Protein AF-A0A3E4JGV4-F1 (afdb_monomer_lite)

Radius of gyration: 13.28 Å; chains: 1; bounding box: 33×26×36 Å

Organism: Phocaeicola vulgatus (NCBI:txid821)

Sequence (91 aa):
MSTYSYKNPKFINSPKGMVEVVEVIYDGKDDPAYSLAIIKWENTYKLGIRWNIAYSEWDDYRKQNGQDECIGNPQSRGIPTWFVLPDDMMF

Secondary structure (DSSP, 8-state):
-----B--GGG--TTTTTEEEEEEEEE-TTTT-EEEEEEEETTEEEEEEEESS-GGGTT-HHHHTTSS-B--BSEETTEE-PEEPPTT---

Foldseek 3Di:
DFDAAFPDPQPQQPVPPFWHFPAWPDDCDVVVQKTWTFIQGPNDTFIWIWGRAAPVRPPPPCRRRHVDHHLTPDDDPSHNHIDTDDPPDDD

Structure (mmCIF, N/CA/C/O backbone):
data_AF-A0A3E4JGV4-F1
#
_entry.id   AF-A0A3E4JGV4-F1
#
loop_
_atom_site.group_PDB
_atom_site.id
_atom_site.type_symbol
_atom_site.label_atom_id
_atom_site.label_alt_id
_atom_site.label_comp_id
_atom_site.label_asym_id
_atom_site.label_entity_id
_atom_site.label_seq_id
_atom_site.pdbx_PDB_ins_code
_atom_site.Cartn_x
_atom_site.Cartn_y
_atom_site.Cartn_z
_atom_site.occupancy
_atom_site.B_iso_or_equiv
_atom_site.auth_seq_id
_atom_site.auth_comp_id
_atom_site.auth_asym_id
_atom_site.auth_atom_id
_atom_site.pdbx_PDB_model_num
ATOM 1 N N . MET A 1 1 ? 20.567 -0.861 -13.943 1.00 65.69 1 MET A N 1
ATOM 2 C CA . MET A 1 1 ? 19.785 -0.934 -12.693 1.00 65.69 1 MET A CA 1
ATOM 3 C C . MET A 1 1 ? 18.363 -0.560 -13.041 1.00 65.69 1 MET A C 1
ATOM 5 O O . MET A 1 1 ? 18.199 0.411 -13.773 1.00 65.69 1 MET A O 1
ATOM 9 N N . SER A 1 2 ? 17.378 -1.334 -12.590 1.00 74.62 2 SER A N 1
ATOM 10 C CA . SER A 1 2 ? 15.971 -0.952 -12.737 1.00 74.62 2 SER A CA 1
ATOM 11 C C . SER A 1 2 ? 15.706 0.328 -11.941 1.00 74.62 2 SER A C 1
ATOM 13 O O . SER A 1 2 ? 16.368 0.590 -10.941 1.00 74.62 2 SER A O 1
ATOM 15 N N . THR A 1 3 ? 14.803 1.171 -12.426 1.00 88.06 3 THR A N 1
ATOM 16 C CA . THR A 1 3 ? 14.428 2.454 -11.812 1.00 88.06 3 THR A CA 1
ATOM 17 C C . THR A 1 3 ? 12.910 2.516 -11.728 1.00 88.06 3 THR A C 1
ATOM 19 O O . THR A 1 3 ? 12.264 3.356 -12.350 1.00 88.06 3 THR A O 1
ATOM 22 N N . TYR A 1 4 ? 12.328 1.560 -11.008 1.00 93.75 4 TYR A N 1
ATOM 23 C CA . TYR A 1 4 ? 10.886 1.513 -10.820 1.00 93.75 4 TYR A CA 1
ATOM 24 C C . TYR A 1 4 ? 10.392 2.776 -10.112 1.00 93.75 4 TYR A C 1
ATOM 26 O O . TYR A 1 4 ? 11.023 3.284 -9.183 1.00 93.75 4 TYR A O 1
ATOM 34 N N . SER A 1 5 ? 9.230 3.259 -10.533 1.00 95.69 5 SER A N 1
ATOM 35 C CA . SER A 1 5 ? 8.467 4.283 -9.827 1.00 95.69 5 SER A CA 1
ATOM 36 C C . SER A 1 5 ? 7.152 3.674 -9.358 1.00 95.69 5 SER A C 1
ATOM 38 O O . SER A 1 5 ? 6.634 2.756 -9.982 1.00 95.69 5 SER A O 1
ATOM 40 N N . TYR A 1 6 ? 6.621 4.137 -8.234 1.00 96.38 6 TYR A N 1
ATOM 41 C CA . TYR A 1 6 ? 5.334 3.700 -7.693 1.00 96.38 6 TYR A CA 1
ATOM 42 C C . TYR A 1 6 ? 4.705 4.857 -6.922 1.00 96.38 6 TYR A C 1
ATOM 44 O O . TYR A 1 6 ? 5.402 5.783 -6.486 1.00 96.38 6 TYR A O 1
ATOM 52 N N . LYS A 1 7 ? 3.385 4.806 -6.727 1.00 96.62 7 LYS A N 1
ATOM 53 C CA . LYS A 1 7 ? 2.694 5.830 -5.949 1.00 96.62 7 LYS A CA 1
ATOM 54 C C . LYS A 1 7 ? 3.266 5.866 -4.540 1.00 96.62 7 LYS A C 1
ATOM 56 O O . LYS A 1 7 ? 3.255 4.844 -3.858 1.00 96.62 7 LYS A O 1
ATOM 61 N N . ASN A 1 8 ? 3.678 7.045 -4.071 1.00 96.94 8 ASN A N 1
ATOM 62 C CA . ASN A 1 8 ? 4.133 7.194 -2.689 1.00 96.94 8 ASN A CA 1
ATOM 63 C C . ASN A 1 8 ? 3.059 6.626 -1.729 1.00 96.94 8 ASN A C 1
ATOM 65 O O . ASN A 1 8 ? 1.909 7.089 -1.787 1.00 96.94 8 ASN A O 1
ATOM 69 N N . PRO A 1 9 ? 3.406 5.662 -0.851 1.00 97.62 9 PRO A N 1
ATOM 70 C CA . PRO A 1 9 ? 2.435 4.945 -0.029 1.00 97.62 9 PRO A CA 1
ATOM 71 C C . PRO A 1 9 ? 1.579 5.860 0.853 1.00 97.62 9 PRO A C 1
ATOM 73 O O . PRO A 1 9 ? 0.404 5.577 1.078 1.00 97.62 9 PRO A O 1
ATOM 76 N N . LYS A 1 10 ? 2.111 7.020 1.261 1.00 97.38 10 LYS A N 1
ATOM 77 C CA . LYS A 1 10 ? 1.387 8.032 2.046 1.00 97.38 10 LYS A CA 1
ATOM 78 C C . LYS A 1 10 ? 0.154 8.593 1.325 1.00 97.38 10 LYS A C 1
ATOM 80 O O . LYS A 1 10 ? -0.755 9.103 1.971 1.00 97.38 10 LYS A O 1
ATOM 85 N N . PHE A 1 11 ? 0.108 8.512 -0.006 1.00 96.62 11 PHE A N 1
ATOM 86 C CA . PHE A 1 11 ? -1.001 9.013 -0.826 1.00 96.62 11 PHE A CA 1
ATOM 87 C C . PHE A 1 11 ? -1.922 7.898 -1.351 1.00 96.62 11 PHE A C 1
ATOM 89 O O . PHE A 1 11 ? -2.749 8.127 -2.247 1.00 96.62 11 PHE A O 1
ATOM 96 N N . ILE A 1 12 ? -1.783 6.674 -0.838 1.00 96.56 12 ILE A N 1
ATOM 97 C CA . ILE A 1 12 ? -2.620 5.533 -1.210 1.00 96.56 12 ILE A CA 1
ATOM 98 C C . ILE A 1 12 ? -3.780 5.417 -0.218 1.00 96.56 12 ILE A C 1
ATOM 100 O O . ILE A 1 12 ? -3.648 4.817 0.836 1.00 96.56 12 ILE A O 1
ATOM 104 N N . ASN A 1 13 ? -4.948 5.945 -0.585 1.00 94.62 13 ASN A N 1
ATOM 105 C CA . ASN A 1 13 ? -6.151 5.919 0.263 1.00 94.62 13 ASN A CA 1
ATOM 106 C C . ASN A 1 13 ? -7.180 4.888 -0.230 1.00 94.62 13 ASN A C 1
ATOM 108 O O . ASN A 1 13 ? -8.381 5.160 -0.261 1.00 94.62 13 ASN A O 1
A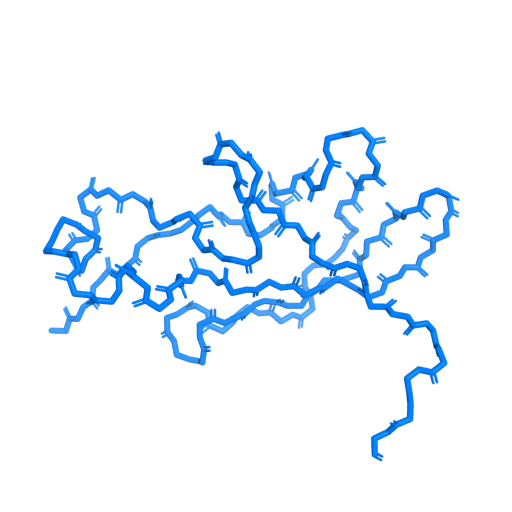TOM 112 N N . SER A 1 14 ? -6.704 3.740 -0.726 1.00 95.31 14 SER A N 1
ATOM 113 C CA . SER A 1 14 ? -7.563 2.640 -1.181 1.00 95.31 14 SER A CA 1
ATOM 114 C C . SER A 1 14 ? -7.391 1.399 -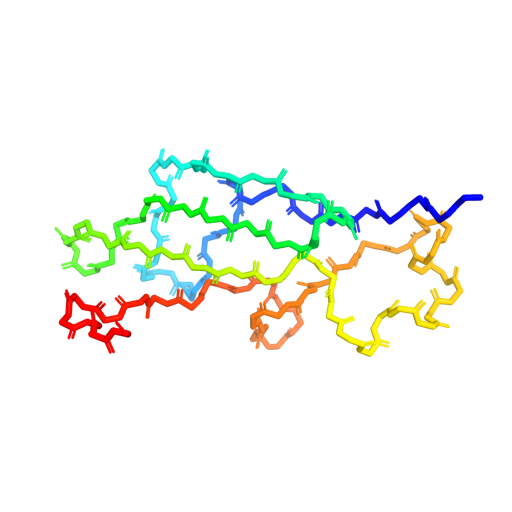0.301 1.00 95.31 14 SER A C 1
ATOM 116 O O . SER A 1 14 ? -6.249 1.114 0.061 1.00 95.31 14 SER A O 1
ATOM 118 N N . PRO A 1 15 ? -8.456 0.624 -0.000 1.00 92.69 15 PRO A N 1
ATOM 119 C CA . PRO A 1 15 ? -9.829 0.724 -0.518 1.00 92.69 15 PRO A CA 1
ATOM 120 C C . PRO A 1 15 ? -10.525 2.064 -0.244 1.00 92.69 15 PRO A C 1
ATOM 122 O O . PRO A 1 15 ? -10.446 2.618 0.852 1.00 92.69 15 PRO A O 1
ATOM 125 N N . LYS A 1 16 ? -11.133 2.630 -1.295 1.00 89.00 16 LYS A N 1
ATOM 126 C CA . LYS A 1 16 ? -11.594 4.025 -1.301 1.00 89.00 16 LYS A CA 1
ATOM 127 C C . LYS A 1 16 ? -12.638 4.252 -0.210 1.00 89.00 16 LYS A C 1
ATOM 129 O O . LYS A 1 16 ? -13.627 3.531 -0.151 1.00 89.00 16 LYS A O 1
ATOM 134 N N . GLY A 1 17 ? -12.431 5.285 0.604 1.00 85.50 17 GLY A N 1
ATOM 135 C CA . GLY A 1 17 ? -13.348 5.667 1.683 1.00 85.50 17 GLY A CA 1
ATOM 136 C C . GLY A 1 17 ? -13.228 4.826 2.956 1.00 85.50 17 GLY A C 1
ATOM 137 O O . GLY A 1 17 ? -13.862 5.174 3.944 1.00 85.50 17 GLY A O 1
ATOM 138 N N . MET A 1 18 ? -12.405 3.772 2.951 1.00 88.75 18 MET A N 1
ATOM 139 C CA . MET A 1 18 ? -12.197 2.898 4.111 1.00 88.75 18 MET A CA 1
ATOM 140 C C . MET A 1 18 ? -10.831 3.114 4.766 1.00 88.75 18 MET A C 1
ATOM 142 O O . MET A 1 18 ? -10.680 2.828 5.947 1.00 88.75 18 MET A O 1
ATOM 146 N N . VAL A 1 19 ? -9.848 3.615 4.008 1.00 92.75 19 VAL A N 1
ATOM 147 C CA . VAL A 1 19 ? -8.466 3.813 4.464 1.00 92.75 19 VAL A CA 1
ATOM 148 C C . VAL A 1 19 ? -8.106 5.291 4.533 1.00 92.75 19 VAL A C 1
ATOM 150 O O . VAL A 1 19 ? -8.200 6.013 3.538 1.00 92.75 19 VAL A O 1
ATOM 153 N N . GLU A 1 20 ? -7.572 5.690 5.680 1.00 95.25 20 GLU A N 1
ATOM 154 C CA . GLU A 1 20 ? -6.746 6.884 5.857 1.00 95.25 20 GLU A CA 1
ATOM 155 C C . GLU A 1 20 ? -5.344 6.439 6.297 1.00 95.25 20 GLU A C 1
ATOM 157 O O . GLU A 1 20 ? -5.202 5.726 7.292 1.00 95.25 20 GLU A O 1
ATOM 162 N N . VAL A 1 21 ? -4.304 6.826 5.552 1.00 96.44 21 VAL A N 1
ATOM 163 C CA . VAL A 1 21 ? -2.916 6.507 5.921 1.00 96.44 21 VAL A CA 1
ATOM 164 C C . VAL A 1 21 ? -2.447 7.481 6.992 1.00 96.44 21 VAL A C 1
ATOM 166 O O . VAL A 1 21 ? -2.325 8.678 6.736 1.00 96.44 21 VAL A O 1
ATOM 169 N N . VAL A 1 22 ? -2.165 6.958 8.183 1.00 97.19 22 VAL A N 1
ATOM 170 C CA . VAL A 1 22 ? -1.700 7.745 9.331 1.00 97.19 22 VAL A CA 1
ATOM 171 C C . VAL A 1 22 ? -0.188 7.912 9.248 1.00 97.19 22 VAL A C 1
ATOM 173 O O . VAL A 1 22 ? 0.328 9.028 9.282 1.00 97.19 22 VAL A O 1
ATOM 176 N N . GLU A 1 23 ? 0.521 6.799 9.075 1.00 97.88 23 GLU A N 1
ATOM 177 C CA . GLU A 1 23 ? 1.978 6.770 9.014 1.00 97.88 23 GLU A CA 1
ATOM 178 C C . GLU A 1 23 ? 2.449 5.600 8.154 1.00 97.88 23 GLU A C 1
ATOM 180 O O . GLU A 1 23 ? 1.982 4.478 8.317 1.00 97.88 23 GLU A O 1
ATOM 185 N N . VAL A 1 24 ? 3.404 5.847 7.259 1.00 98.19 24 VAL A N 1
ATOM 186 C CA . VAL A 1 24 ? 4.130 4.781 6.560 1.00 98.19 24 VAL A CA 1
ATOM 187 C C . VAL A 1 24 ? 5.341 4.434 7.418 1.00 98.19 24 VAL A C 1
ATOM 189 O O . VAL A 1 24 ? 6.278 5.223 7.498 1.00 98.19 24 VAL A O 1
ATOM 192 N N . ILE A 1 25 ? 5.304 3.275 8.070 1.00 98.06 25 ILE A N 1
ATOM 193 C CA . ILE A 1 25 ? 6.341 2.841 9.020 1.00 98.06 25 ILE A CA 1
ATOM 194 C C . ILE A 1 25 ? 7.496 2.104 8.333 1.00 98.06 25 ILE A C 1
ATOM 196 O O . ILE A 1 25 ? 8.572 1.955 8.907 1.00 98.06 25 ILE A O 1
ATOM 200 N N . TYR A 1 26 ? 7.283 1.641 7.100 1.00 98.31 26 TYR A N 1
ATOM 201 C CA . TYR A 1 26 ? 8.316 1.034 6.273 1.00 98.31 26 TYR A CA 1
ATOM 202 C C . TYR A 1 26 ? 8.015 1.255 4.791 1.00 98.31 26 TYR A C 1
ATOM 204 O O . TYR A 1 26 ? 6.883 1.040 4.354 1.00 98.31 26 TYR A O 1
ATOM 212 N N . ASP A 1 27 ? 9.031 1.634 4.017 1.00 97.50 27 ASP A N 1
ATOM 213 C CA . ASP A 1 27 ? 8.964 1.693 2.559 1.00 97.50 27 ASP A CA 1
ATOM 214 C C . ASP A 1 27 ? 10.224 1.074 1.937 1.00 97.50 27 ASP A C 1
ATOM 216 O O . ASP A 1 27 ? 11.273 1.714 1.842 1.00 97.50 27 ASP A O 1
ATOM 220 N N . GLY A 1 28 ? 10.108 -0.193 1.536 1.00 96.00 28 GLY A N 1
ATOM 221 C CA . GLY A 1 28 ? 11.172 -0.998 0.938 1.00 96.00 28 GLY A CA 1
ATOM 222 C C . GLY A 1 28 ? 11.411 -0.732 -0.547 1.00 96.00 28 GLY A C 1
ATOM 223 O O . GLY A 1 28 ? 12.149 -1.481 -1.176 1.00 96.00 28 GLY A O 1
ATOM 224 N N . LYS A 1 29 ? 10.787 0.304 -1.125 1.00 94.25 29 LYS A N 1
ATOM 225 C CA . LYS A 1 29 ? 10.990 0.733 -2.516 1.00 94.25 29 LYS A CA 1
ATOM 226 C C . LYS A 1 29 ? 10.820 -0.387 -3.535 1.00 94.25 29 LYS A C 1
ATOM 228 O O . LYS A 1 29 ? 9.687 -0.811 -3.744 1.00 94.25 29 LYS A O 1
ATOM 233 N N . ASP A 1 30 ? 11.908 -0.806 -4.172 1.00 90.69 30 ASP A N 1
ATOM 234 C CA . ASP A 1 30 ? 12.008 -1.833 -5.204 1.00 90.69 30 ASP A CA 1
ATOM 235 C C . ASP A 1 30 ? 12.632 -3.147 -4.713 1.00 90.69 30 ASP A C 1
ATOM 237 O O . ASP A 1 30 ? 12.456 -4.172 -5.365 1.00 90.69 30 ASP A O 1
ATOM 241 N N . ASP A 1 31 ? 13.288 -3.148 -3.552 1.00 90.12 31 ASP A N 1
ATOM 242 C CA . ASP A 1 31 ? 13.797 -4.349 -2.884 1.00 90.12 31 ASP A CA 1
ATOM 243 C C . ASP A 1 31 ? 13.860 -4.103 -1.362 1.00 90.12 31 ASP A C 1
ATOM 245 O O . ASP A 1 31 ? 14.668 -3.285 -0.908 1.00 90.12 31 ASP A O 1
ATOM 249 N N . PRO A 1 32 ? 12.985 -4.733 -0.549 1.00 91.94 32 PRO A N 1
ATOM 250 C CA . PRO A 1 32 ? 12.108 -5.875 -0.840 1.00 91.94 32 PRO A CA 1
ATOM 251 C C . PRO A 1 32 ? 10.748 -5.526 -1.474 1.00 91.94 32 PRO A C 1
ATOM 253 O O . PRO A 1 32 ? 9.817 -6.316 -1.392 1.00 91.94 32 PRO A O 1
ATOM 256 N N . ALA A 1 33 ? 10.583 -4.358 -2.096 1.00 95.56 33 ALA A N 1
ATOM 257 C CA . ALA A 1 33 ? 9.390 -3.999 -2.873 1.00 95.56 33 ALA A CA 1
ATOM 258 C C . ALA A 1 33 ? 8.046 -3.941 -2.121 1.00 95.56 33 ALA A C 1
ATOM 260 O O . ALA A 1 33 ? 6.997 -4.016 -2.763 1.00 95.56 33 ALA A O 1
ATOM 261 N N . TYR A 1 34 ? 8.028 -3.787 -0.794 1.00 98.00 34 TYR A N 1
ATOM 262 C CA . TYR A 1 34 ? 6.788 -3.627 -0.024 1.00 98.00 34 TYR A CA 1
ATOM 263 C C . TYR A 1 34 ? 6.831 -2.434 0.926 1.00 98.00 34 TYR A C 1
ATOM 265 O O . TYR A 1 34 ? 7.894 -1.965 1.335 1.00 98.00 34 TYR A O 1
ATOM 273 N N . SER A 1 35 ? 5.648 -1.977 1.320 1.00 98.50 35 SER A N 1
ATOM 274 C CA . SER A 1 35 ? 5.470 -0.959 2.347 1.00 98.50 35 SER A CA 1
ATOM 275 C C . SER A 1 35 ? 4.534 -1.448 3.445 1.00 98.50 35 SER A C 1
ATOM 277 O O . SER A 1 35 ? 3.592 -2.207 3.193 1.00 98.50 35 SER A O 1
ATOM 279 N N . LEU A 1 36 ? 4.781 -0.957 4.658 1.00 98.25 36 LEU A N 1
ATOM 280 C CA . LEU A 1 36 ? 3.904 -1.106 5.814 1.00 98.25 36 LEU A CA 1
ATOM 281 C C . LEU A 1 36 ? 3.453 0.268 6.287 1.00 98.25 36 LEU A C 1
ATOM 283 O O . LEU A 1 36 ? 4.235 1.223 6.301 1.00 98.25 36 LEU A O 1
ATOM 287 N N . ALA A 1 37 ? 2.202 0.358 6.718 1.00 98.31 37 ALA A N 1
ATOM 288 C CA . ALA A 1 37 ? 1.645 1.588 7.249 1.00 98.31 37 ALA A CA 1
ATOM 289 C C . ALA A 1 37 ? 0.708 1.329 8.424 1.00 98.31 37 ALA A C 1
ATOM 291 O O . ALA A 1 37 ? -0.029 0.346 8.439 1.00 98.31 37 ALA A O 1
ATOM 292 N N . ILE A 1 38 ? 0.687 2.257 9.375 1.00 97.88 38 ILE A N 1
ATOM 293 C CA . ILE A 1 38 ? -0.442 2.415 10.281 1.00 97.88 38 ILE A CA 1
ATOM 294 C C . ILE A 1 38 ? -1.535 3.155 9.517 1.00 97.88 38 ILE A C 1
ATOM 296 O O . ILE A 1 38 ? -1.327 4.253 8.990 1.00 97.88 38 ILE A O 1
ATOM 300 N N . ILE A 1 39 ? -2.709 2.542 9.449 1.00 97.19 39 ILE A N 1
ATOM 301 C CA . ILE A 1 39 ? -3.876 3.077 8.756 1.00 97.19 39 ILE A CA 1
ATOM 302 C C . ILE A 1 39 ? -5.060 3.151 9.712 1.00 97.19 39 ILE A C 1
ATOM 304 O O . ILE A 1 39 ? -5.184 2.345 10.633 1.00 97.19 39 ILE A O 1
ATOM 308 N N . LYS A 1 40 ? -5.958 4.098 9.472 1.00 95.44 40 LYS A N 1
ATOM 309 C CA . LYS A 1 40 ? -7.277 4.112 10.092 1.00 95.44 40 LYS A CA 1
ATOM 310 C C . LYS A 1 40 ? -8.246 3.393 9.157 1.00 95.44 40 LYS A C 1
ATOM 312 O O . LYS A 1 40 ? -8.454 3.837 8.029 1.00 95.44 40 LYS A O 1
ATOM 317 N N . TRP A 1 41 ? -8.808 2.289 9.637 1.00 91.38 41 TRP A N 1
ATOM 318 C CA . TRP A 1 41 ? -9.826 1.480 8.970 1.00 91.38 41 TRP A CA 1
ATOM 319 C C . TRP A 1 41 ? -11.041 1.366 9.886 1.00 91.38 41 TRP A C 1
ATOM 321 O O . TRP A 1 41 ? -10.904 0.923 11.024 1.00 91.38 41 TRP A O 1
ATOM 331 N N . GLU A 1 42 ? -12.217 1.804 9.426 1.00 85.94 42 GLU A N 1
ATOM 332 C CA . GLU A 1 42 ? -13.460 1.787 10.225 1.00 85.94 42 GLU A CA 1
ATOM 333 C C . GLU A 1 42 ? -13.272 2.389 11.637 1.00 85.94 42 GLU A C 1
ATOM 335 O O . GLU A 1 42 ? -13.676 1.827 12.651 1.00 85.94 42 GLU A O 1
ATOM 340 N N . ASN A 1 43 ? -12.605 3.546 11.708 1.00 85.56 43 ASN A N 1
ATOM 341 C CA . ASN A 1 43 ? -12.242 4.249 12.949 1.00 85.56 43 ASN A CA 1
ATOM 342 C C . ASN A 1 43 ? -11.292 3.511 13.906 1.00 85.56 43 ASN A C 1
ATOM 344 O O . ASN A 1 43 ? -11.040 4.011 15.000 1.00 85.56 43 ASN A O 1
ATOM 348 N N . THR A 1 44 ? -10.705 2.396 13.484 1.00 92.81 44 THR A N 1
ATOM 349 C CA . THR A 1 44 ? -9.720 1.642 14.262 1.00 92.81 44 THR A CA 1
ATOM 350 C C . THR A 1 44 ? -8.347 1.738 13.603 1.00 92.81 44 THR A C 1
ATOM 352 O O . THR A 1 44 ? -8.240 1.745 12.377 1.00 92.81 44 THR A O 1
ATOM 355 N N . TYR A 1 45 ? -7.285 1.825 14.404 1.00 95.75 45 TYR A N 1
ATOM 356 C CA . TYR A 1 45 ? -5.916 1.772 13.891 1.00 95.75 45 TYR A CA 1
ATOM 357 C C . TYR A 1 45 ? -5.537 0.327 13.579 1.00 95.75 45 TYR A C 1
ATOM 359 O O . TYR A 1 45 ? -5.702 -0.553 14.420 1.00 95.75 45 TYR A O 1
ATOM 367 N N . LYS A 1 46 ? -5.040 0.095 12.368 1.00 96.12 46 LYS A N 1
ATOM 368 C CA . LYS A 1 46 ? -4.656 -1.220 11.857 1.00 96.12 46 LYS A CA 1
ATOM 369 C C . LYS A 1 46 ? -3.306 -1.141 11.164 1.00 96.12 46 LYS A C 1
ATOM 371 O O . LYS A 1 46 ? -2.888 -0.069 10.719 1.00 96.12 46 LYS A O 1
ATOM 376 N N . LEU A 1 47 ? -2.656 -2.291 11.026 1.00 97.12 47 LEU A N 1
ATOM 377 C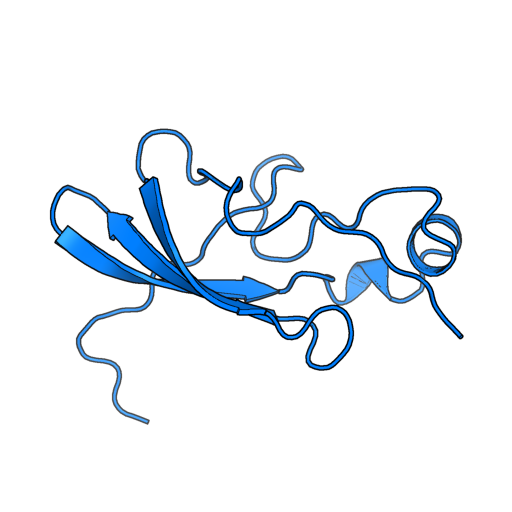 CA . LEU A 1 47 ? -1.485 -2.427 10.174 1.00 97.12 47 LEU A CA 1
ATOM 378 C C . LEU A 1 47 ? -1.936 -2.733 8.740 1.00 97.12 47 LEU A C 1
ATOM 380 O O . LEU A 1 47 ? -2.701 -3.664 8.499 1.00 97.12 47 LEU A O 1
ATOM 384 N N . GLY A 1 48 ? -1.477 -1.933 7.787 1.00 97.25 48 GLY A N 1
ATOM 385 C CA . GLY A 1 48 ? -1.657 -2.145 6.358 1.00 97.25 48 GLY A CA 1
ATOM 386 C C . GLY A 1 48 ? -0.358 -2.606 5.706 1.00 97.25 48 GLY A C 1
ATOM 387 O O . GLY A 1 48 ? 0.715 -2.106 6.044 1.00 97.25 48 GLY A O 1
ATOM 388 N N . ILE A 1 49 ? -0.459 -3.517 4.740 1.00 98.06 49 ILE A N 1
ATOM 389 C CA . ILE A 1 49 ? 0.656 -3.959 3.894 1.00 98.06 49 ILE A CA 1
ATOM 390 C C . ILE A 1 49 ? 0.297 -3.851 2.410 1.00 98.06 49 ILE A C 1
ATOM 392 O O . ILE A 1 49 ? -0.862 -4.018 2.014 1.00 98.06 49 ILE A O 1
ATOM 396 N N . ARG A 1 50 ? 1.303 -3.577 1.578 1.00 97.88 50 ARG A N 1
ATOM 397 C CA . ARG A 1 50 ? 1.228 -3.709 0.119 1.00 97.88 50 ARG A CA 1
ATOM 398 C C . ARG A 1 50 ? 2.604 -3.962 -0.485 1.00 97.88 50 ARG A C 1
ATOM 400 O O . ARG A 1 50 ? 3.604 -3.482 0.033 1.00 97.88 50 ARG A O 1
ATOM 407 N N . TRP A 1 51 ? 2.626 -4.609 -1.635 1.00 98.25 51 TRP A N 1
ATOM 408 C CA . TRP A 1 51 ? 3.729 -4.590 -2.584 1.00 98.25 51 TRP A CA 1
ATOM 409 C C . TRP A 1 51 ? 3.670 -3.312 -3.424 1.00 98.25 51 TRP A C 1
ATOM 411 O O . TRP A 1 51 ? 2.624 -2.959 -3.972 1.00 98.25 51 TRP A O 1
ATOM 421 N N . ASN A 1 52 ? 4.797 -2.625 -3.546 1.00 97.75 52 ASN A N 1
ATOM 422 C CA . ASN A 1 52 ? 5.004 -1.468 -4.412 1.00 97.75 52 ASN A CA 1
ATOM 423 C C . ASN A 1 52 ? 5.115 -1.873 -5.882 1.00 97.75 52 ASN A C 1
ATOM 425 O O . ASN A 1 52 ? 4.618 -1.156 -6.745 1.00 97.75 52 ASN A O 1
ATOM 429 N N . ILE A 1 53 ? 5.697 -3.046 -6.138 1.00 97.50 53 ILE A N 1
ATOM 430 C CA . ILE A 1 53 ? 5.880 -3.633 -7.466 1.00 97.50 53 ILE A CA 1
ATOM 431 C C . ILE A 1 53 ? 5.256 -5.029 -7.446 1.00 97.50 53 ILE A C 1
ATOM 433 O O . ILE A 1 53 ? 5.662 -5.885 -6.660 1.00 97.50 53 ILE A O 1
ATOM 437 N N . ALA A 1 54 ? 4.238 -5.270 -8.272 1.00 95.69 54 ALA A N 1
ATOM 438 C CA . ALA A 1 54 ? 3.627 -6.590 -8.374 1.00 95.69 54 ALA A CA 1
ATOM 439 C C . ALA A 1 54 ? 4.533 -7.533 -9.169 1.00 95.69 54 ALA A C 1
ATOM 441 O O . ALA A 1 54 ? 5.231 -7.088 -10.072 1.00 95.69 54 ALA A O 1
ATOM 442 N N . TYR A 1 55 ? 4.460 -8.844 -8.910 1.00 93.69 55 TYR A N 1
ATOM 443 C CA . TYR A 1 55 ? 5.256 -9.849 -9.633 1.00 93.69 55 TYR A CA 1
ATOM 444 C C . TYR A 1 55 ? 5.148 -9.717 -11.166 1.00 93.69 55 TYR A C 1
ATOM 446 O O . TYR A 1 55 ? 6.144 -9.777 -11.875 1.00 93.69 55 TYR A O 1
ATOM 454 N N . SER A 1 56 ? 3.947 -9.432 -11.678 1.00 93.31 56 SER A N 1
ATOM 455 C CA . SER A 1 56 ? 3.698 -9.221 -13.111 1.00 93.31 56 SER A CA 1
ATOM 456 C C . SER A 1 56 ? 4.341 -7.959 -13.699 1.00 93.31 56 SER A C 1
ATOM 458 O O . SER A 1 56 ? 4.378 -7.816 -14.914 1.00 93.31 56 SER A O 1
ATOM 460 N N . GLU A 1 57 ? 4.786 -7.020 -12.864 1.00 95.94 57 GLU A N 1
ATOM 461 C CA . GLU A 1 57 ? 5.404 -5.756 -13.283 1.00 95.94 57 GLU A CA 1
ATOM 462 C C . GLU A 1 57 ? 6.935 -5.847 -13.348 1.00 95.94 57 GLU A C 1
ATOM 464 O O . GLU A 1 57 ? 7.568 -4.930 -13.867 1.00 95.94 57 GLU A O 1
ATOM 469 N N . TRP A 1 58 ? 7.534 -6.946 -12.864 1.00 92.88 58 TRP A N 1
ATOM 470 C CA . TRP A 1 58 ? 8.990 -7.120 -12.855 1.00 92.88 58 TRP A CA 1
ATOM 471 C C . TRP A 1 58 ? 9.584 -7.214 -14.253 1.00 92.88 58 TRP A C 1
ATOM 473 O O . TRP A 1 58 ? 10.690 -6.731 -14.453 1.00 92.88 58 TRP A O 1
ATOM 483 N N . ASP A 1 59 ? 8.862 -7.788 -15.216 1.00 93.75 59 ASP A N 1
ATOM 484 C CA . ASP A 1 59 ? 9.336 -7.963 -16.597 1.00 93.75 59 ASP A CA 1
ATOM 485 C C . ASP A 1 59 ? 8.800 -6.886 -17.558 1.00 93.75 59 ASP A C 1
ATOM 487 O O . ASP A 1 59 ? 9.086 -6.908 -18.758 1.00 93.75 59 ASP A O 1
ATOM 491 N N . ASP A 1 60 ? 8.026 -5.918 -17.056 1.00 96.12 60 ASP A N 1
ATOM 492 C CA . ASP A 1 60 ? 7.515 -4.825 -17.879 1.00 96.12 60 ASP A CA 1
ATOM 493 C C . ASP A 1 60 ? 8.625 -3.794 -18.128 1.00 96.12 60 ASP A C 1
ATOM 495 O O . ASP A 1 60 ? 9.049 -3.055 -17.237 1.00 96.12 60 ASP A O 1
ATOM 499 N N . TYR A 1 61 ? 9.078 -3.720 -19.381 1.00 95.25 61 TYR A N 1
ATOM 500 C CA . TYR A 1 61 ? 10.147 -2.814 -19.798 1.00 95.25 61 TYR A CA 1
ATOM 501 C C . TYR A 1 61 ? 9.856 -1.341 -19.468 1.00 95.25 61 TYR A C 1
ATOM 503 O O . TYR A 1 61 ? 10.765 -0.597 -19.094 1.00 95.25 61 TYR A O 1
ATOM 511 N N . ARG A 1 62 ? 8.604 -0.885 -19.587 1.00 96.38 62 ARG A N 1
ATOM 512 C CA . ARG A 1 62 ? 8.246 0.511 -19.300 1.00 96.38 62 ARG A CA 1
ATOM 513 C C . ARG A 1 62 ? 8.306 0.782 -17.798 1.00 96.38 62 ARG A C 1
ATOM 515 O O . ARG A 1 62 ? 8.809 1.834 -17.405 1.00 96.38 62 ARG A O 1
ATOM 522 N N . LYS A 1 63 ? 7.882 -0.177 -16.966 1.00 96.00 63 LYS A N 1
ATOM 523 C CA . LYS A 1 63 ? 7.996 -0.107 -15.495 1.00 96.00 63 LYS A CA 1
ATOM 524 C C . LYS A 1 63 ? 9.449 -0.140 -15.026 1.00 96.00 63 LYS A C 1
ATOM 526 O O . LYS A 1 63 ? 9.853 0.711 -14.239 1.00 96.00 63 LYS A O 1
ATOM 531 N N . GLN A 1 64 ? 10.254 -1.065 -15.555 1.00 94.81 64 GLN A N 1
ATOM 532 C CA . GLN A 1 64 ? 11.678 -1.208 -15.219 1.00 94.81 64 GLN A CA 1
ATOM 533 C C . GLN A 1 64 ? 12.479 0.077 -15.452 1.00 94.81 64 GLN A C 1
ATOM 535 O O . GLN A 1 64 ? 13.438 0.346 -14.731 1.00 94.81 64 GLN A O 1
ATOM 540 N N . ASN A 1 65 ? 12.091 0.870 -16.454 1.00 93.50 65 ASN A N 1
ATOM 541 C CA . ASN A 1 65 ? 12.748 2.127 -16.810 1.00 93.50 65 ASN A CA 1
ATOM 542 C C . ASN A 1 65 ? 12.030 3.368 -16.246 1.00 93.50 65 ASN A C 1
ATOM 544 O O . ASN A 1 65 ? 12.330 4.485 -16.665 1.00 93.50 65 ASN A O 1
ATOM 548 N N . GLY A 1 66 ? 11.061 3.186 -15.342 1.00 92.38 66 GLY A N 1
ATOM 549 C CA . GLY A 1 66 ? 10.333 4.276 -14.689 1.00 92.38 66 GLY A CA 1
ATOM 550 C C . GLY A 1 66 ? 9.449 5.109 -15.623 1.00 92.38 66 GLY A C 1
ATOM 551 O O . GLY A 1 66 ? 9.007 6.187 -15.228 1.00 92.38 66 GLY A O 1
ATOM 552 N N . GLN A 1 67 ? 9.195 4.638 -16.851 1.00 95.19 67 GLN A N 1
ATOM 553 C CA . GLN A 1 67 ? 8.342 5.330 -17.825 1.00 95.19 67 GLN A CA 1
ATOM 554 C C . GLN A 1 67 ? 6.873 5.284 -17.412 1.00 95.19 67 GLN A C 1
ATOM 556 O O . GLN A 1 67 ? 6.156 6.261 -17.606 1.00 95.19 67 GLN A O 1
ATOM 561 N N . ASP A 1 68 ? 6.452 4.162 -16.827 1.00 96.50 68 ASP A N 1
ATOM 562 C CA . ASP A 1 68 ? 5.135 3.999 -16.230 1.00 96.50 68 ASP A CA 1
ATOM 563 C C . ASP A 1 68 ? 5.283 3.644 -14.746 1.00 96.50 68 ASP A C 1
ATOM 565 O O . ASP A 1 68 ? 6.155 2.868 -14.363 1.00 96.50 68 ASP A O 1
ATOM 569 N N . GLU A 1 69 ? 4.382 4.166 -13.918 1.00 96.62 69 GLU A N 1
ATOM 570 C CA . GLU A 1 69 ? 4.366 3.920 -12.474 1.00 96.62 69 GLU A CA 1
ATOM 571 C C . GLU A 1 69 ? 3.807 2.526 -12.148 1.00 96.62 69 GLU A C 1
ATOM 573 O O . GLU A 1 69 ? 2.715 2.180 -12.603 1.00 96.62 69 GLU A O 1
ATOM 578 N N . CYS A 1 70 ? 4.520 1.720 -11.363 1.00 97.62 70 CYS A N 1
ATOM 579 C CA . CYS A 1 70 ? 4.043 0.442 -10.841 1.00 97.62 70 CYS A CA 1
ATOM 580 C C . CYS A 1 70 ? 2.789 0.632 -9.981 1.00 97.62 70 CYS A C 1
ATOM 582 O O . CYS A 1 70 ? 2.712 1.504 -9.112 1.00 97.62 70 CYS A O 1
ATOM 584 N N . ILE A 1 71 ? 1.801 -0.224 -10.214 1.00 97.81 71 ILE A N 1
ATOM 585 C CA . ILE A 1 71 ? 0.544 -0.258 -9.472 1.00 97.81 71 ILE A CA 1
ATOM 586 C C . ILE A 1 71 ? 0.728 -1.048 -8.177 1.00 97.81 71 ILE A C 1
ATOM 588 O O . ILE A 1 71 ? 0.100 -0.720 -7.163 1.00 97.81 71 ILE A O 1
ATOM 592 N N . GLY A 1 72 ? 1.572 -2.082 -8.192 1.00 97.62 72 GLY A N 1
ATOM 593 C CA . GLY A 1 72 ? 1.805 -2.963 -7.060 1.00 97.62 72 GLY A CA 1
ATOM 594 C C . GLY A 1 72 ? 0.630 -3.891 -6.744 1.00 97.62 72 GLY A C 1
ATOM 595 O O . GLY A 1 72 ? -0.274 -4.111 -7.556 1.00 97.62 72 GLY A O 1
ATOM 596 N N . ASN A 1 73 ? 0.641 -4.470 -5.543 1.00 97.38 73 ASN A N 1
ATOM 597 C CA . ASN A 1 73 ? -0.369 -5.433 -5.106 1.00 97.38 73 ASN A CA 1
ATOM 598 C C . ASN A 1 73 ? -0.674 -5.301 -3.596 1.00 97.38 73 ASN A C 1
ATOM 600 O O . ASN A 1 73 ? 0.264 -5.182 -2.819 1.00 97.38 73 ASN A O 1
ATOM 604 N N . PRO A 1 74 ? -1.939 -5.343 -3.141 1.00 97.31 74 PRO A N 1
ATOM 605 C CA . PRO A 1 74 ? -3.148 -5.509 -3.940 1.00 97.31 74 PRO A CA 1
ATOM 606 C C . PRO A 1 74 ? -3.486 -4.264 -4.769 1.00 97.31 74 PRO A C 1
ATOM 608 O O . PRO A 1 74 ? -3.015 -3.150 -4.517 1.00 97.31 74 PRO A O 1
ATOM 611 N N . GLN A 1 75 ? -4.343 -4.467 -5.769 1.00 96.44 75 GLN A N 1
ATOM 612 C CA . GLN A 1 75 ? -4.916 -3.398 -6.579 1.00 96.44 75 GLN A CA 1
ATOM 613 C C . GLN A 1 75 ? -6.413 -3.618 -6.788 1.00 96.44 75 GLN A C 1
ATOM 615 O O . GLN A 1 75 ? -6.886 -4.754 -6.814 1.00 96.44 75 GLN A O 1
ATOM 620 N N . SER A 1 76 ? -7.151 -2.522 -6.945 1.00 94.56 76 SER A N 1
ATOM 621 C CA . SER A 1 76 ? -8.570 -2.538 -7.294 1.00 94.56 76 SER A CA 1
ATOM 622 C C . SER A 1 76 ? -8.793 -1.664 -8.521 1.00 94.56 76 SER A C 1
ATOM 624 O O . SER A 1 76 ? -8.641 -0.446 -8.451 1.00 94.56 76 SER A O 1
ATOM 626 N N . ARG A 1 77 ? -9.143 -2.282 -9.658 1.00 94.06 77 ARG A N 1
AT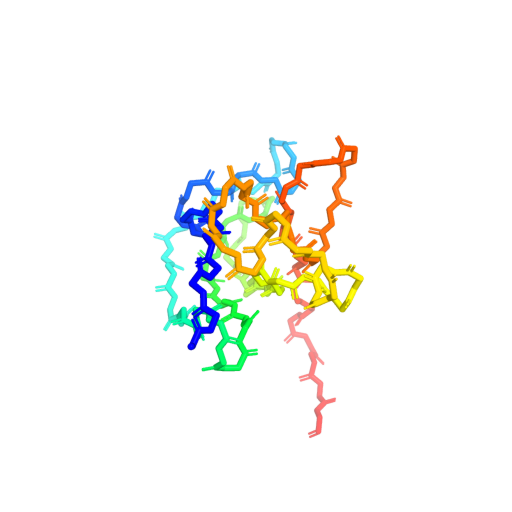OM 627 C CA . ARG A 1 77 ? -9.378 -1.596 -10.947 1.00 94.06 77 ARG A CA 1
ATOM 628 C C . ARG A 1 77 ? -8.209 -0.694 -11.381 1.00 94.06 77 ARG A C 1
ATOM 630 O O . ARG A 1 77 ? -8.421 0.416 -11.858 1.00 94.06 77 ARG A O 1
ATOM 637 N N . GLY A 1 78 ? -6.981 -1.166 -11.184 1.00 94.75 78 GLY A N 1
ATOM 638 C CA . GLY A 1 78 ? -5.750 -0.442 -11.508 1.00 94.75 78 GLY A CA 1
ATOM 639 C C . GLY A 1 78 ? -5.315 0.574 -10.449 1.00 94.75 78 GLY A C 1
ATOM 640 O O . GLY A 1 78 ? -4.363 1.311 -10.678 1.00 94.75 78 GLY A O 1
ATOM 641 N N . ILE A 1 79 ? -5.987 0.630 -9.294 1.00 95.94 79 ILE A N 1
ATOM 642 C CA . ILE A 1 79 ? -5.646 1.553 -8.208 1.00 95.94 79 ILE A CA 1
ATOM 643 C C . ILE A 1 79 ? -4.823 0.813 -7.143 1.00 95.94 79 ILE A C 1
ATOM 645 O O . ILE A 1 79 ? -5.309 -0.190 -6.603 1.00 95.94 79 ILE A O 1
ATOM 649 N N . PRO A 1 80 ? -3.627 1.318 -6.782 1.00 97.75 80 PRO A N 1
ATOM 650 C CA . PRO A 1 80 ? -2.845 0.815 -5.657 1.00 97.75 80 PRO A CA 1
ATOM 651 C C . PRO A 1 80 ? -3.708 0.742 -4.391 1.00 97.75 80 PRO A C 1
ATOM 653 O O . PRO A 1 80 ? -4.373 1.716 -4.052 1.00 97.75 80 PRO A O 1
ATOM 656 N N . THR A 1 81 ? -3.746 -0.405 -3.714 1.00 97.69 81 THR A N 1
ATOM 657 C CA . THR A 1 81 ? -4.633 -0.665 -2.569 1.00 97.69 81 THR A CA 1
ATOM 658 C C . THR A 1 81 ? -3.832 -1.220 -1.385 1.00 97.69 81 THR A C 1
ATOM 660 O O . THR A 1 81 ? -2.789 -1.840 -1.586 1.00 97.69 81 THR A O 1
ATOM 663 N N . TRP A 1 82 ? -4.288 -0.972 -0.157 1.00 97.62 82 TRP A N 1
ATOM 664 C CA . TRP A 1 82 ? -3.759 -1.596 1.058 1.00 97.62 82 TRP A CA 1
ATOM 665 C C . TRP A 1 82 ? -4.498 -2.895 1.370 1.00 97.62 82 TRP A C 1
ATOM 667 O O . TRP A 1 82 ? -5.725 -2.950 1.287 1.00 97.62 82 TRP A O 1
ATOM 677 N N . PHE A 1 83 ? -3.758 -3.921 1.780 1.00 97.06 83 PHE A N 1
ATOM 678 C CA . PHE A 1 83 ? -4.326 -5.051 2.501 1.00 97.06 83 PHE A CA 1
ATOM 679 C C . PHE A 1 83 ? -4.261 -4.753 3.999 1.00 97.06 83 PHE A C 1
ATOM 681 O O . PHE A 1 83 ? -3.191 -4.425 4.511 1.00 97.06 83 PHE A O 1
ATOM 688 N N . VAL A 1 84 ? -5.391 -4.842 4.696 1.00 95.44 84 VAL A N 1
ATOM 689 C CA . VAL A 1 84 ? -5.449 -4.640 6.149 1.00 95.44 84 VAL A CA 1
ATOM 690 C C . VAL A 1 84 ? -5.156 -5.965 6.831 1.00 95.44 84 VAL A C 1
ATOM 692 O O . VAL A 1 84 ? -5.825 -6.960 6.558 1.00 95.44 84 VAL A O 1
ATOM 695 N N . LEU A 1 85 ? -4.151 -5.984 7.697 1.00 94.69 85 LEU A N 1
ATOM 696 C CA . LEU A 1 85 ? -3.768 -7.184 8.423 1.00 94.69 85 LEU A CA 1
ATOM 697 C C . LEU A 1 85 ? -4.738 -7.448 9.591 1.00 94.69 85 LEU A C 1
ATOM 699 O O . LEU A 1 85 ? -5.148 -6.493 10.257 1.00 94.69 85 LEU A O 1
ATOM 703 N N . PRO A 1 86 ? -5.108 -8.719 9.847 1.00 92.00 86 PRO A N 1
ATOM 704 C CA . PRO A 1 86 ? -5.847 -9.104 11.048 1.00 92.00 86 PRO A CA 1
ATOM 705 C C . PRO A 1 86 ? -5.061 -8.802 12.331 1.00 92.00 86 PRO A C 1
ATOM 707 O O . PRO A 1 86 ? -3.830 -8.853 12.338 1.00 92.00 86 PRO A O 1
ATOM 710 N N . ASP A 1 87 ? -5.770 -8.524 13.425 1.00 89.00 87 ASP A N 1
ATOM 711 C CA . ASP A 1 87 ? -5.146 -8.182 14.715 1.00 89.00 87 ASP A CA 1
ATOM 712 C C . ASP A 1 87 ? -4.553 -9.405 15.426 1.00 89.00 87 ASP A C 1
ATOM 714 O O . ASP A 1 87 ? -3.649 -9.283 16.246 1.00 89.00 87 ASP A O 1
ATOM 718 N N . ASP A 1 88 ? -5.087 -10.583 15.127 1.00 89.31 88 ASP A N 1
ATOM 719 C CA . ASP A 1 88 ? -4.824 -11.855 15.792 1.00 89.31 88 ASP A CA 1
ATOM 720 C C . ASP A 1 88 ? -3.860 -12.747 15.000 1.00 89.31 88 ASP A C 1
ATOM 722 O O . ASP A 1 88 ? -3.806 -13.95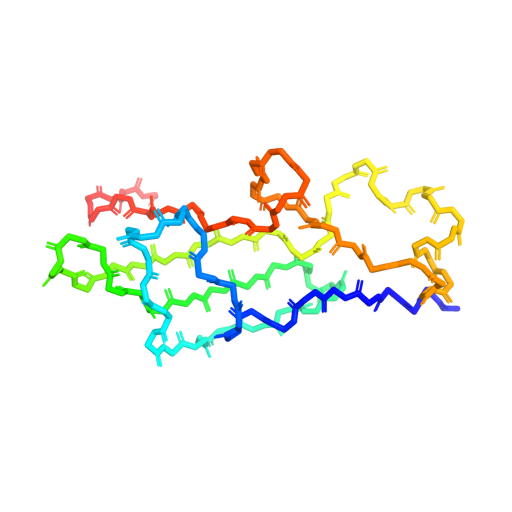8 15.217 1.00 89.31 88 ASP A O 1
ATOM 726 N N . MET A 1 89 ? -3.083 -12.164 14.080 1.00 82.69 89 MET A N 1
ATOM 727 C CA . MET A 1 89 ? -2.077 -12.919 13.340 1.00 82.69 89 MET A CA 1
ATOM 728 C C . MET A 1 89 ? -1.067 -13.558 14.296 1.00 82.69 89 MET A C 1
ATOM 730 O O . MET A 1 89 ? -0.305 -12.872 14.976 1.00 82.69 89 MET A O 1
ATOM 734 N N . MET A 1 90 ? -1.031 -14.888 14.282 1.00 76.75 90 MET A N 1
ATOM 735 C CA . MET A 1 90 ? 0.005 -15.695 14.915 1.00 76.75 90 MET A CA 1
ATOM 736 C C . MET A 1 90 ? 0.825 -16.363 13.811 1.00 76.75 90 MET A C 1
ATOM 738 O O . MET A 1 90 ? 0.254 -16.995 12.921 1.00 76.75 90 ME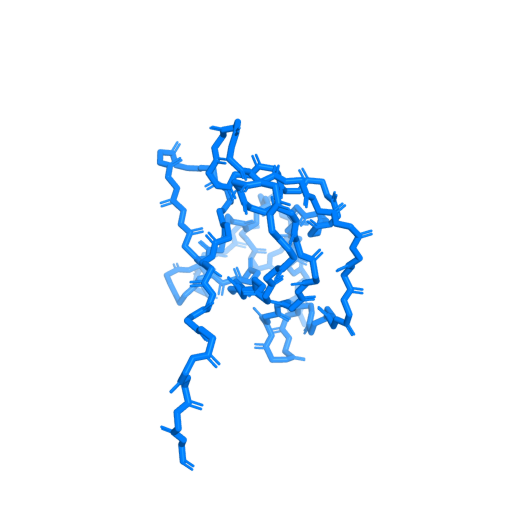T A O 1
ATOM 742 N N . PHE A 1 91 ? 2.143 -16.185 13.852 1.00 65.00 91 PHE A N 1
ATOM 743 C CA . PHE A 1 91 ? 3.113 -16.735 12.902 1.00 65.00 91 PHE A CA 1
ATOM 744 C C . PHE A 1 91 ? 4.160 -17.573 13.631 1.00 65.00 91 PHE A C 1
ATOM 746 O O . PHE A 1 91 ? 4.564 -17.170 14.747 1.00 65.00 91 PHE A O 1
#

pLDDT: mean 93.88, std 6.09, range [65.0, 98.5]